Protein AF-A0A7C6MHA2-F1 (afdb_monomer)

pLDDT: mean 88.35, std 16.45, range [39.47, 97.62]

Secondary structure (DSSP, 8-state):
----------------PPPP-TTHHHHHHHHTSHHHHHHHHTBTBS-------GGGHHHHHHHHHTTS------SSHHHHHHHHHHHHHHHGGG----PPPSSPTT-SSPPPHHHHHHHHHHHTT-

Solvent-accessible surface area (backbone atoms only — not comparable to full-atom values): 8209 Å² total; per-residue (Å²): 140,84,85,78,82,82,79,80,80,80,78,74,80,76,71,80,82,78,54,71,36,87,38,29,69,59,47,56,58,56,39,68,36,68,70,50,46,52,56,55,70,53,70,82,56,95,74,84,89,86,87,80,63,77,85,48,50,56,58,50,51,53,48,42,48,76,78,40,92,75,88,87,84,62,96,46,72,66,56,42,52,54,47,45,53,56,38,22,30,37,58,14,75,82,59,82,74,75,71,77,73,89,48,62,91,89,49,99,56,83,57,58,68,68,57,54,50,46,40,51,54,48,66,71,71,106

Radius of gyration: 21.21 Å; Cα contacts (8 Å, |Δi|>4): 85; chains: 1; bounding box: 56×70×48 Å

Structure (mmCIF, N/CA/C/O backbone):
data_AF-A0A7C6MHA2-F1
#
_entry.id   AF-A0A7C6MHA2-F1
#
loop_
_atom_site.group_PDB
_atom_site.id
_atom_site.type_symbol
_atom_site.label_atom_id
_atom_site.label_alt_id
_atom_site.label_comp_id
_atom_site.label_asym_id
_atom_site.label_entity_id
_atom_site.label_seq_id
_atom_site.pdbx_PDB_ins_code
_atom_site.Cartn_x
_atom_site.Cartn_y
_atom_site.Cartn_z
_atom_site.occupancy
_atom_site.B_iso_or_equiv
_atom_site.auth_seq_id
_atom_site.auth_comp_id
_atom_site.auth_asym_id
_atom_site.auth_atom_id
_atom_site.pdbx_PDB_model_num
ATOM 1 N N . MET A 1 1 ? 37.814 -56.438 2.732 1.00 45.72 1 MET A N 1
ATOM 2 C CA . MET A 1 1 ? 37.369 -55.255 1.962 1.00 45.72 1 MET A CA 1
ATOM 3 C C . MET A 1 1 ? 35.897 -55.021 2.265 1.00 45.72 1 MET A C 1
ATOM 5 O O . MET A 1 1 ? 35.050 -55.628 1.631 1.00 45.72 1 MET A O 1
ATOM 9 N N . ALA A 1 2 ? 35.596 -54.234 3.300 1.00 41.94 2 ALA A N 1
ATOM 10 C CA . ALA A 1 2 ? 34.228 -53.900 3.691 1.00 41.94 2 ALA A CA 1
ATOM 11 C C . ALA A 1 2 ? 33.959 -52.443 3.294 1.00 41.94 2 ALA A C 1
ATOM 13 O O . ALA A 1 2 ? 34.654 -51.540 3.755 1.00 41.94 2 ALA A O 1
ATOM 14 N N . ALA A 1 3 ? 33.008 -52.232 2.385 1.00 46.81 3 ALA A N 1
ATOM 15 C CA . ALA A 1 3 ? 32.599 -50.910 1.933 1.00 46.81 3 ALA A CA 1
ATOM 16 C C . ALA A 1 3 ? 31.658 -50.280 2.972 1.00 46.81 3 ALA A C 1
ATOM 18 O O . ALA A 1 3 ? 30.551 -50.767 3.192 1.00 46.81 3 ALA A O 1
ATOM 19 N N . SER A 1 4 ? 32.110 -49.204 3.619 1.00 47.97 4 SER A N 1
ATOM 20 C CA . SER A 1 4 ? 31.296 -48.401 4.536 1.00 47.97 4 SER A CA 1
ATOM 21 C C . SER A 1 4 ? 30.134 -47.716 3.804 1.00 47.97 4 SER A C 1
ATOM 23 O O . SER A 1 4 ? 30.357 -47.100 2.757 1.00 47.97 4 SER A O 1
ATOM 25 N N . PRO A 1 5 ? 28.908 -47.730 4.353 1.00 47.44 5 PRO A N 1
ATOM 26 C CA . PRO A 1 5 ? 27.793 -46.999 3.774 1.00 47.44 5 PRO A CA 1
ATOM 27 C C . PRO A 1 5 ? 27.922 -45.500 4.086 1.00 47.44 5 PRO A C 1
ATOM 29 O O . PRO A 1 5 ? 27.887 -45.071 5.239 1.00 47.44 5 PRO A O 1
ATOM 32 N N . ARG A 1 6 ? 28.063 -44.686 3.032 1.00 45.78 6 ARG A N 1
ATOM 33 C CA . ARG A 1 6 ? 27.951 -43.220 3.085 1.00 45.78 6 ARG A CA 1
ATOM 34 C C . ARG A 1 6 ? 26.518 -42.858 3.486 1.00 45.78 6 ARG A C 1
ATOM 36 O O . ARG A 1 6 ? 25.591 -43.005 2.693 1.00 45.78 6 ARG A O 1
ATOM 43 N N . THR A 1 7 ? 26.331 -42.368 4.706 1.00 49.66 7 THR A N 1
ATOM 44 C CA . THR A 1 7 ? 25.064 -41.786 5.150 1.00 49.66 7 THR A CA 1
ATOM 45 C C . THR A 1 7 ? 24.829 -40.465 4.412 1.00 49.66 7 THR A C 1
ATOM 47 O O . THR A 1 7 ? 25.524 -39.469 4.608 1.00 49.66 7 THR A O 1
ATOM 50 N N . ALA A 1 8 ? 23.853 -40.461 3.504 1.00 51.66 8 ALA A N 1
ATOM 51 C CA . ALA A 1 8 ? 23.401 -39.260 2.815 1.00 51.66 8 ALA A CA 1
ATOM 52 C C . ALA A 1 8 ? 22.653 -38.354 3.807 1.00 51.66 8 ALA A C 1
ATOM 54 O O . ALA A 1 8 ? 21.498 -38.594 4.158 1.00 51.66 8 ALA A O 1
ATOM 55 N N . ASN A 1 9 ? 23.329 -37.308 4.279 1.00 46.50 9 ASN A N 1
ATOM 56 C CA . ASN A 1 9 ? 22.747 -36.293 5.145 1.00 46.50 9 ASN A CA 1
ATOM 57 C C . ASN A 1 9 ? 21.772 -35.415 4.335 1.00 46.50 9 ASN A C 1
ATOM 59 O O . ASN A 1 9 ? 22.185 -34.496 3.625 1.00 46.50 9 ASN A O 1
ATOM 63 N N . LYS A 1 10 ? 20.468 -35.704 4.421 1.00 50.12 10 LYS A N 1
ATOM 64 C CA . LYS A 1 10 ? 19.395 -34.840 3.900 1.00 50.12 10 LYS A CA 1
ATOM 65 C C . LYS A 1 10 ? 19.387 -33.525 4.691 1.00 50.12 10 LYS A C 1
ATOM 67 O O . LYS A 1 10 ? 18.734 -33.421 5.729 1.00 50.12 10 LYS A O 1
ATOM 72 N N . LYS A 1 11 ? 20.074 -32.493 4.188 1.00 46.47 11 LYS A N 1
ATOM 73 C CA . LYS A 1 11 ? 19.853 -31.108 4.629 1.00 46.47 11 LYS A CA 1
ATOM 74 C C . LYS A 1 11 ? 18.413 -30.724 4.282 1.00 46.47 11 LYS A C 1
ATOM 76 O O . LYS A 1 11 ? 18.092 -30.450 3.131 1.00 46.47 11 LYS A O 1
ATOM 81 N N . LYS A 1 12 ? 17.531 -30.731 5.285 1.00 45.44 12 LYS A N 1
ATOM 82 C CA . LYS A 1 12 ? 16.226 -30.070 5.205 1.00 45.44 12 LYS A CA 1
ATOM 83 C C . LYS A 1 12 ? 16.490 -28.575 5.000 1.00 45.44 12 LYS A C 1
ATOM 85 O O . LYS A 1 12 ? 16.951 -27.918 5.932 1.00 45.44 12 LYS A O 1
ATOM 90 N N . ASN A 1 13 ? 16.232 -28.053 3.800 1.00 39.47 13 ASN A N 1
ATOM 91 C CA . ASN A 1 13 ? 16.171 -26.611 3.567 1.00 39.47 13 ASN A CA 1
ATOM 92 C C . ASN A 1 13 ? 15.062 -26.052 4.462 1.00 39.47 13 ASN A C 1
ATOM 94 O O . ASN A 1 13 ? 13.879 -26.283 4.214 1.00 39.47 13 ASN A O 1
ATOM 98 N N . LYS A 1 14 ? 15.453 -25.394 5.557 1.00 46.34 14 LYS A N 1
ATOM 99 C CA . LYS A 1 14 ? 14.521 -24.693 6.434 1.00 46.34 14 LYS A CA 1
ATOM 100 C C . LYS A 1 14 ? 13.939 -23.517 5.648 1.00 46.34 14 LYS A C 1
ATOM 102 O O . LYS A 1 14 ? 14.680 -22.645 5.209 1.00 46.34 14 LYS A O 1
ATOM 107 N N . SER A 1 15 ? 12.627 -23.602 5.447 1.00 49.50 15 SER A N 1
ATOM 108 C CA . SER A 1 15 ? 11.648 -22.536 5.208 1.00 49.50 15 SER A CA 1
ATOM 109 C C . SER A 1 15 ? 12.169 -21.111 5.422 1.00 49.50 15 SER A C 1
ATOM 111 O O . SER A 1 15 ? 12.786 -20.844 6.454 1.00 49.50 15 SER A O 1
ATOM 113 N N . GLY A 1 16 ? 11.853 -20.220 4.472 1.00 52.91 16 GLY A N 1
ATOM 114 C CA . GLY A 1 16 ? 12.187 -18.794 4.495 1.00 52.91 16 GLY A CA 1
ATOM 115 C C . GLY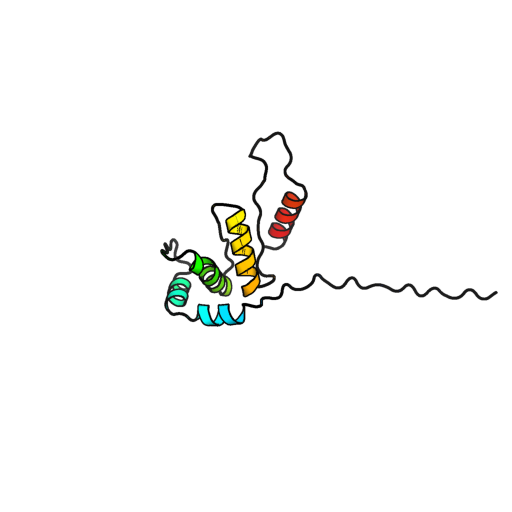 A 1 16 ? 12.012 -18.167 5.878 1.00 52.91 16 GLY A C 1
ATOM 116 O O . GLY A 1 16 ? 11.036 -18.438 6.578 1.00 52.91 16 GLY A O 1
ATOM 117 N N . ALA A 1 17 ? 13.011 -17.392 6.297 1.00 64.19 17 ALA A N 1
ATOM 118 C CA . ALA A 1 17 ? 13.002 -16.735 7.594 1.00 64.19 17 ALA A CA 1
ATOM 119 C C . ALA A 1 17 ? 11.793 -15.791 7.683 1.00 64.19 17 ALA A C 1
ATOM 121 O O . ALA A 1 17 ? 11.657 -14.890 6.862 1.00 64.19 17 ALA A O 1
ATOM 122 N N . LYS A 1 18 ? 10.927 -16.026 8.673 1.00 73.88 18 LYS A N 1
ATOM 123 C CA . LYS A 1 18 ? 9.757 -15.194 8.975 1.00 73.88 18 LYS A CA 1
ATOM 124 C C . LYS A 1 18 ? 10.200 -13.749 9.220 1.00 73.88 18 LYS A C 1
ATOM 126 O O . LYS A 1 18 ? 11.083 -13.538 10.059 1.00 73.88 18 LYS A O 1
ATOM 131 N N . VAL A 1 19 ? 9.600 -12.766 8.547 1.00 78.94 19 VAL A N 1
ATOM 132 C CA . VAL A 1 19 ? 9.909 -11.354 8.811 1.00 78.94 19 VAL A CA 1
ATOM 133 C C . VAL A 1 19 ? 9.400 -10.994 10.206 1.00 78.94 19 VAL A C 1
ATOM 135 O O . VAL A 1 19 ? 8.214 -11.114 10.523 1.00 78.94 19 VAL A O 1
ATOM 138 N N . VAL A 1 20 ? 10.325 -10.574 11.070 1.00 86.69 20 VAL A N 1
ATOM 139 C CA . VAL A 1 20 ? 10.013 -10.090 12.419 1.00 86.69 20 VAL A CA 1
ATOM 140 C C . VAL A 1 20 ? 9.345 -8.719 12.302 1.00 86.69 20 VAL A C 1
ATOM 142 O O . VAL A 1 20 ? 9.852 -7.851 11.598 1.00 86.69 20 VAL A O 1
ATOM 145 N N . ALA A 1 21 ? 8.232 -8.526 13.014 1.00 94.25 21 ALA A N 1
ATOM 146 C CA . ALA A 1 21 ? 7.489 -7.267 13.092 1.00 94.25 21 ALA A CA 1
ATOM 147 C C . ALA A 1 21 ? 7.776 -6.548 14.432 1.00 94.25 21 ALA A C 1
ATOM 149 O O . ALA A 1 21 ? 6.969 -6.649 15.366 1.00 94.25 21 ALA A O 1
ATOM 150 N N . PRO A 1 22 ? 8.933 -5.868 14.581 1.00 96.62 22 PRO A N 1
ATOM 151 C CA . PRO A 1 22 ? 9.365 -5.279 15.851 1.00 96.62 22 PRO A CA 1
ATOM 152 C C . PRO A 1 22 ? 8.427 -4.190 16.390 1.00 96.62 22 PRO A C 1
ATOM 154 O O . PRO A 1 22 ? 8.403 -3.955 17.593 1.00 96.62 22 PRO A O 1
ATOM 157 N N . LEU A 1 23 ? 7.646 -3.537 15.526 1.00 96.81 23 LEU A N 1
ATOM 158 C CA . LEU A 1 23 ? 6.722 -2.459 15.887 1.00 96.81 23 LEU A CA 1
ATOM 159 C C . LEU A 1 23 ? 5.265 -2.925 15.999 1.00 96.81 23 LEU A C 1
ATOM 161 O O . LEU A 1 23 ? 4.378 -2.098 16.188 1.00 96.81 23 LEU A O 1
ATOM 165 N N . SER A 1 24 ? 4.996 -4.230 15.910 1.00 96.00 24 SER A N 1
ATOM 166 C CA . SER A 1 24 ? 3.631 -4.778 15.975 1.00 96.00 24 SER A CA 1
ATOM 167 C C . SER A 1 24 ? 2.873 -4.378 17.247 1.00 96.00 24 SER A C 1
ATOM 169 O O . SER A 1 24 ? 1.712 -3.985 17.169 1.00 96.00 24 SER A O 1
ATOM 171 N N . GLY A 1 25 ? 3.531 -4.399 18.411 1.00 96.31 25 GLY A N 1
ATOM 172 C CA . GLY A 1 25 ? 2.922 -3.955 19.670 1.00 96.31 25 GLY A CA 1
ATOM 173 C C . GLY A 1 25 ? 2.573 -2.464 19.671 1.00 96.31 25 GLY A C 1
ATOM 174 O O . GLY A 1 25 ? 1.486 -2.084 20.097 1.00 96.31 25 GLY A O 1
ATOM 175 N N . LEU A 1 26 ? 3.452 -1.615 19.126 1.00 95.62 26 LEU A N 1
ATOM 176 C CA . LEU A 1 26 ? 3.167 -0.186 18.976 1.00 95.62 26 LEU A CA 1
ATOM 177 C C . LEU A 1 26 ? 2.000 0.044 18.007 1.00 95.62 26 LEU A C 1
ATOM 179 O O . LEU A 1 26 ? 1.122 0.851 18.293 1.00 95.62 26 LEU A O 1
ATOM 183 N N . ALA A 1 27 ? 1.958 -0.690 16.894 1.00 95.25 27 ALA A N 1
ATOM 184 C CA . ALA A 1 27 ? 0.872 -0.600 15.924 1.00 95.25 27 ALA A CA 1
ATOM 185 C C . ALA A 1 27 ? -0.490 -0.951 16.546 1.00 95.25 27 ALA A C 1
ATOM 187 O O . ALA A 1 27 ? -1.476 -0.280 16.258 1.00 95.25 27 ALA A O 1
ATOM 188 N N . GLN A 1 28 ? -0.537 -1.949 17.436 1.00 94.50 28 GLN A N 1
ATOM 189 C CA . GLN A 1 28 ? -1.751 -2.305 18.178 1.00 94.50 28 GLN A CA 1
ATOM 190 C C . GLN A 1 28 ? -2.216 -1.176 19.102 1.00 94.50 28 GLN A C 1
ATOM 192 O O . GLN A 1 28 ? -3.398 -0.856 19.109 1.00 94.50 28 GLN A O 1
ATOM 197 N N . VAL A 1 29 ? -1.298 -0.548 19.843 1.00 96.19 29 VAL A N 1
ATOM 198 C CA . VAL A 1 29 ? -1.636 0.578 20.731 1.00 96.19 29 VAL A CA 1
ATOM 199 C C . VAL A 1 29 ? -2.137 1.775 19.924 1.00 96.19 29 VAL A C 1
ATOM 201 O O . VAL A 1 29 ? -3.178 2.337 20.243 1.00 96.19 29 VAL A O 1
ATOM 204 N N . VAL A 1 30 ? -1.440 2.131 18.844 1.00 94.44 30 VAL A N 1
ATOM 205 C CA . VAL A 1 30 ? -1.824 3.258 17.983 1.00 94.44 30 VAL A CA 1
ATOM 206 C C . VAL A 1 30 ? -3.180 3.011 17.313 1.00 94.44 30 VAL A C 1
ATOM 208 O O . VAL A 1 30 ? -3.965 3.941 17.166 1.00 94.44 30 VAL A O 1
ATOM 211 N N . ALA A 1 31 ? -3.512 1.767 16.957 1.00 92.94 31 ALA A N 1
ATOM 212 C CA . ALA A 1 31 ? -4.810 1.433 16.368 1.00 92.94 31 ALA A CA 1
ATOM 213 C C . ALA A 1 31 ? -6.007 1.684 17.309 1.00 92.94 31 ALA A C 1
ATOM 215 O O . ALA A 1 31 ? -7.136 1.806 16.827 1.00 92.94 31 ALA A O 1
ATOM 216 N N . GLU A 1 32 ? -5.783 1.785 18.623 1.00 93.88 32 GLU A N 1
ATOM 217 C CA . GLU A 1 32 ? -6.831 2.110 19.596 1.00 93.88 32 GLU A CA 1
ATOM 218 C C . GLU A 1 32 ? -7.144 3.611 19.683 1.00 93.88 32 GLU A C 1
ATOM 220 O O . GLU A 1 32 ? -8.158 3.987 20.279 1.00 93.88 32 GLU A O 1
ATOM 225 N N . GLU A 1 33 ? -6.338 4.472 19.051 1.00 95.25 33 GLU A N 1
ATOM 226 C CA . GLU A 1 33 ? -6.573 5.915 19.053 1.00 95.25 33 GLU A CA 1
ATOM 227 C C . GLU A 1 33 ? -7.947 6.264 18.448 1.00 95.25 33 GLU A C 1
ATOM 229 O O . GLU A 1 33 ? -8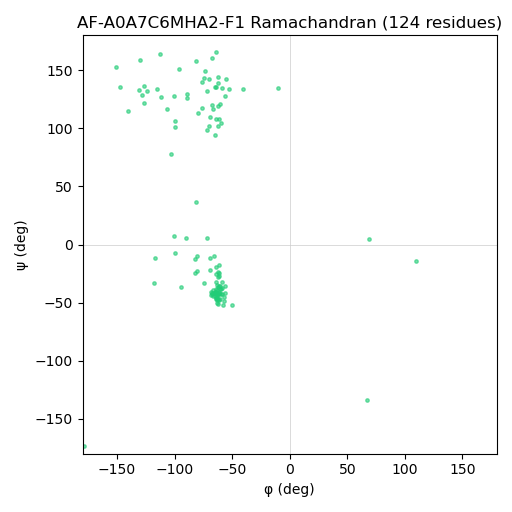.309 5.757 17.374 1.00 95.25 33 GLU A O 1
ATOM 234 N N . PRO A 1 34 ? -8.734 7.159 19.082 1.00 94.44 34 PRO A N 1
ATOM 235 C CA . PRO A 1 34 ? -10.102 7.451 18.658 1.00 94.44 34 PRO A CA 1
ATOM 236 C C . PRO A 1 34 ? -10.224 7.897 17.198 1.00 94.44 34 PRO A C 1
ATOM 238 O O . PRO A 1 34 ? -11.193 7.534 16.532 1.00 94.44 34 PRO A O 1
ATOM 241 N N . GLN A 1 35 ? -9.249 8.656 16.687 1.00 91.12 35 GLN A N 1
ATOM 242 C CA . GLN A 1 35 ? -9.252 9.137 15.303 1.00 91.12 35 GLN A CA 1
ATOM 243 C C . GLN A 1 35 ? -9.074 7.979 14.314 1.00 91.12 35 GLN A C 1
ATOM 245 O O . GLN A 1 35 ? -9.80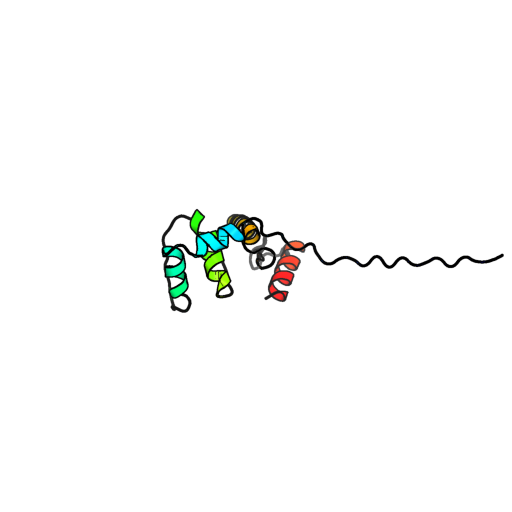5 7.899 13.328 1.00 91.12 35 GLN A O 1
ATOM 250 N N . LEU A 1 36 ? -8.170 7.039 14.604 1.00 92.25 36 LEU A N 1
ATOM 251 C CA . LEU A 1 36 ? -7.939 5.853 13.775 1.00 92.25 36 LEU A CA 1
ATOM 252 C C . LEU A 1 36 ? -9.134 4.898 13.824 1.00 92.25 36 LEU A C 1
ATOM 254 O O . LEU A 1 36 ? -9.614 4.449 12.783 1.00 92.25 36 LEU A O 1
ATOM 258 N N . ARG A 1 37 ? -9.695 4.666 15.016 1.00 93.69 37 ARG A N 1
ATOM 259 C CA . ARG A 1 37 ? -10.941 3.901 15.172 1.00 93.69 37 ARG A CA 1
ATOM 260 C C . ARG A 1 37 ? -12.111 4.548 14.439 1.00 93.69 37 ARG A C 1
ATOM 262 O O . ARG A 1 37 ? -12.966 3.832 13.929 1.00 93.69 37 ARG A O 1
ATOM 269 N N . GLY A 1 38 ? -12.160 5.879 14.402 1.00 93.06 38 GLY A N 1
ATOM 270 C CA . GLY A 1 38 ? -13.130 6.644 13.624 1.00 93.06 38 GLY A CA 1
ATOM 271 C C . GLY A 1 38 ? -13.044 6.298 12.143 1.00 93.06 38 GLY A C 1
ATOM 272 O O . GLY A 1 38 ? -14.039 5.872 11.569 1.00 93.06 38 GLY A O 1
ATOM 273 N N . VAL A 1 39 ? -11.845 6.369 11.561 1.00 92.25 39 VAL A N 1
ATOM 274 C CA . VAL A 1 39 ? -11.620 6.022 10.149 1.00 92.25 39 VAL A CA 1
ATOM 275 C C . VAL A 1 39 ? -11.999 4.569 9.846 1.00 92.25 39 VAL A C 1
ATOM 277 O O . VAL A 1 39 ? -12.675 4.305 8.858 1.00 92.25 39 VAL A O 1
ATOM 280 N N . VAL A 1 40 ? -11.643 3.623 10.721 1.00 92.50 40 VAL A N 1
ATOM 281 C CA . VAL A 1 40 ? -11.958 2.195 10.528 1.00 92.50 40 VAL A CA 1
ATOM 282 C C . VAL A 1 40 ? -13.471 1.918 10.473 1.00 92.50 40 VAL A C 1
ATOM 284 O O . VAL A 1 40 ? -13.888 0.963 9.821 1.00 92.50 40 VAL A O 1
ATOM 287 N N . LYS A 1 41 ? -14.316 2.743 11.106 1.00 93.44 41 LYS A N 1
ATOM 288 C CA . LYS A 1 41 ? -15.785 2.597 11.028 1.00 93.44 41 LYS A CA 1
ATOM 289 C C . LYS A 1 41 ? -16.360 2.934 9.652 1.00 93.44 41 LYS A C 1
ATOM 291 O O . LYS A 1 41 ? -17.453 2.474 9.352 1.00 93.44 41 LYS A O 1
ATOM 296 N N . HIS A 1 42 ? -15.633 3.709 8.854 1.00 94.75 42 HIS A N 1
ATOM 297 C CA . HIS A 1 42 ? -16.015 4.105 7.498 1.00 94.75 42 HIS A CA 1
ATOM 298 C C . HIS A 1 42 ? -15.505 3.124 6.430 1.00 94.75 42 HIS A C 1
ATOM 300 O O . HIS A 1 42 ? -15.650 3.363 5.233 1.00 94.75 42 HIS A O 1
ATOM 306 N N . LEU A 1 43 ? -14.899 1.997 6.832 1.00 92.94 43 LEU A N 1
ATOM 307 C CA . LEU A 1 43 ? -14.552 0.932 5.894 1.00 92.94 43 LEU A CA 1
ATOM 308 C C . LEU A 1 43 ? -15.824 0.359 5.257 1.00 92.94 43 LEU A C 1
ATOM 310 O O . LEU A 1 43 ? -16.671 -0.202 5.949 1.00 92.94 43 LEU A O 1
ATOM 314 N N . GLY A 1 44 ? -15.917 0.467 3.933 1.00 92.31 44 GLY A N 1
ATOM 315 C CA . GLY A 1 44 ? -17.081 0.049 3.148 1.00 92.31 44 GLY A CA 1
ATOM 316 C C . GLY A 1 44 ? -17.879 1.215 2.567 1.00 92.31 44 GLY A C 1
ATOM 317 O O . GLY A 1 44 ? -18.658 0.994 1.640 1.00 92.31 44 GLY A O 1
ATOM 318 N N . ASP A 1 45 ? -17.646 2.441 3.044 1.00 95.62 45 ASP A N 1
ATOM 319 C CA . ASP A 1 45 ? -18.151 3.640 2.379 1.00 95.62 45 ASP A CA 1
ATOM 320 C C . ASP A 1 45 ? -17.539 3.738 0.971 1.00 95.62 45 ASP A C 1
ATOM 322 O O . ASP A 1 45 ? -16.382 3.372 0.748 1.00 95.62 45 ASP A O 1
ATOM 326 N N . ALA A 1 46 ? -18.324 4.223 0.005 1.00 95.69 46 ALA A N 1
ATOM 327 C CA . ALA A 1 46 ? -17.892 4.299 -1.393 1.00 95.69 46 ALA A CA 1
ATOM 328 C C . ALA A 1 46 ? -16.698 5.246 -1.590 1.00 95.69 46 ALA A C 1
ATOM 330 O O . ALA A 1 46 ? -15.862 5.022 -2.464 1.00 95.69 46 ALA A O 1
ATOM 331 N N . GLU A 1 47 ? -16.626 6.298 -0.776 1.00 94.75 47 GLU A N 1
ATOM 332 C CA . GLU A 1 47 ? -15.562 7.286 -0.814 1.00 94.75 47 GLU A CA 1
ATOM 333 C C . GLU A 1 47 ? -15.289 7.810 0.595 1.00 94.75 47 GLU A C 1
ATOM 335 O O . GLU A 1 47 ? -16.208 8.136 1.347 1.00 94.75 47 GLU A O 1
ATOM 340 N N . LEU A 1 48 ? -14.006 7.916 0.935 1.00 93.56 48 LEU A N 1
ATOM 341 C CA . LEU A 1 48 ? -13.543 8.510 2.178 1.00 93.56 48 LEU A CA 1
ATOM 342 C C . LEU A 1 48 ? -12.286 9.334 1.901 1.00 93.56 48 LEU A C 1
ATOM 344 O O . LEU A 1 48 ? -11.243 8.788 1.544 1.00 93.56 48 LEU A O 1
ATOM 348 N N . HIS A 1 49 ? -12.378 10.649 2.092 1.00 94.00 49 HIS A N 1
ATOM 349 C CA . HIS A 1 49 ? -11.248 11.561 1.937 1.00 94.00 49 HIS A CA 1
ATOM 350 C C . HIS A 1 49 ? -10.664 11.930 3.303 1.00 94.00 49 HIS A C 1
ATOM 352 O O . HIS A 1 49 ? -11.384 12.359 4.205 1.00 94.00 49 HIS A O 1
ATOM 358 N N . LEU A 1 50 ? -9.351 11.756 3.455 1.00 92.94 50 LEU A N 1
ATOM 359 C CA . LEU A 1 50 ? -8.633 11.955 4.710 1.00 92.94 50 LEU A CA 1
ATOM 360 C C . LEU A 1 50 ? -7.501 12.963 4.512 1.00 92.94 50 LEU A C 1
ATOM 362 O O . LEU A 1 50 ? -6.685 12.812 3.606 1.00 92.94 50 LEU A O 1
ATOM 366 N N . THR A 1 51 ? -7.413 13.940 5.413 1.00 94.12 51 THR A N 1
ATOM 367 C CA . THR A 1 51 ? -6.335 14.936 5.441 1.00 94.12 51 THR A CA 1
ATOM 368 C C . THR A 1 51 ? -5.527 14.770 6.718 1.00 94.12 51 THR A C 1
ATOM 370 O O . THR A 1 51 ? -6.090 14.669 7.808 1.00 94.12 51 THR A O 1
ATOM 373 N N . GLY A 1 52 ? -4.201 14.770 6.608 1.00 90.94 52 GLY A N 1
ATOM 374 C CA . GLY A 1 52 ? -3.323 14.635 7.762 1.00 90.94 52 GLY A CA 1
ATOM 375 C C . GLY A 1 52 ? -1.849 14.693 7.390 1.00 90.94 52 GLY A C 1
ATOM 376 O O . GLY A 1 52 ? -1.489 14.969 6.249 1.00 90.94 52 GLY A O 1
ATOM 377 N N . LEU A 1 53 ? -0.996 14.430 8.378 1.00 93.81 53 LEU A N 1
ATOM 378 C CA . LEU A 1 53 ? 0.445 14.321 8.170 1.00 93.81 53 LEU A CA 1
ATOM 379 C C . LEU A 1 53 ? 0.790 12.999 7.484 1.00 93.81 53 LEU A C 1
ATOM 381 O O . LEU A 1 53 ? 0.261 11.947 7.844 1.00 93.81 53 LEU A O 1
ATOM 385 N N . ASP A 1 54 ? 1.779 13.027 6.595 1.00 90.31 54 ASP A N 1
ATOM 386 C CA . ASP A 1 54 ? 2.230 11.833 5.870 1.00 90.31 54 ASP A CA 1
ATOM 387 C C . ASP A 1 54 ? 2.707 10.712 6.796 1.00 90.31 54 ASP A C 1
ATOM 389 O O . ASP A 1 54 ? 2.468 9.536 6.533 1.00 90.31 54 ASP A O 1
ATOM 393 N N . ARG A 1 55 ? 3.292 11.079 7.943 1.00 92.31 55 ARG A N 1
ATOM 394 C CA . ARG A 1 55 ? 3.749 10.151 8.990 1.00 92.31 55 ARG A CA 1
ATOM 395 C C . ARG A 1 55 ? 2.619 9.310 9.602 1.00 92.31 55 ARG A C 1
ATOM 397 O O . ARG A 1 55 ? 2.901 8.302 10.236 1.00 92.31 55 ARG A O 1
ATOM 404 N N . VAL A 1 56 ? 1.352 9.697 9.429 1.00 93.94 56 VAL A N 1
ATOM 405 C CA . VAL A 1 56 ? 0.194 8.937 9.937 1.00 93.94 56 VAL A CA 1
ATOM 406 C C . VAL A 1 56 ? -0.196 7.796 8.990 1.00 93.94 56 VAL A C 1
ATOM 408 O O . VAL A 1 56 ? -0.758 6.799 9.443 1.00 93.94 56 VAL A O 1
ATOM 411 N N . ARG A 1 57 ? 0.137 7.893 7.693 1.00 94.88 57 ARG A N 1
ATOM 412 C CA . ARG A 1 57 ? -0.223 6.897 6.667 1.00 94.88 57 ARG A CA 1
ATOM 413 C C . ARG A 1 57 ? 0.117 5.447 7.049 1.00 94.88 57 ARG A C 1
ATOM 415 O O . ARG A 1 57 ? -0.800 4.630 6.983 1.00 94.88 57 ARG A O 1
ATOM 422 N N . PRO A 1 58 ? 1.349 5.088 7.471 1.00 96.44 58 PRO A N 1
ATOM 423 C CA . PRO A 1 58 ? 1.675 3.701 7.820 1.00 96.44 58 PRO A CA 1
ATOM 424 C C . PRO A 1 58 ? 0.787 3.166 8.952 1.00 96.44 58 PRO A C 1
ATOM 426 O O . PRO A 1 58 ? 0.285 2.046 8.867 1.00 96.44 58 PRO A O 1
ATOM 429 N N . HIS A 1 59 ? 0.532 3.970 9.986 1.00 95.94 59 HIS A N 1
ATOM 430 C CA . HIS A 1 59 ? -0.304 3.579 11.122 1.00 95.94 59 HIS A CA 1
ATOM 431 C C . HIS A 1 59 ? -1.773 3.411 10.731 1.00 95.94 59 HIS A C 1
ATOM 433 O O . HIS A 1 59 ? -2.420 2.450 11.144 1.00 95.94 59 HIS A O 1
ATOM 439 N N . LEU A 1 60 ? -2.284 4.313 9.891 1.00 95.62 60 LEU A N 1
ATOM 440 C CA . LEU A 1 60 ? -3.636 4.219 9.359 1.00 95.62 60 LEU A CA 1
ATOM 441 C C . LEU A 1 60 ? -3.819 2.968 8.497 1.00 95.62 60 LEU A C 1
ATOM 443 O O . LEU A 1 60 ? -4.768 2.212 8.701 1.00 95.62 60 LEU A O 1
ATOM 447 N N . ILE A 1 61 ? -2.888 2.720 7.577 1.00 96.88 61 ILE A N 1
ATOM 448 C CA . ILE A 1 61 ? -2.916 1.538 6.713 1.00 96.88 61 ILE A CA 1
ATOM 449 C C . ILE A 1 61 ? -2.829 0.265 7.557 1.00 96.88 61 ILE A C 1
ATOM 451 O O . ILE A 1 61 ? -3.592 -0.665 7.315 1.00 96.88 61 ILE A O 1
ATOM 455 N N . ALA A 1 62 ? -1.971 0.224 8.582 1.00 96.88 62 ALA A N 1
ATOM 456 C CA . ALA A 1 62 ? -1.885 -0.918 9.491 1.00 96.88 62 ALA A CA 1
ATOM 457 C C . ALA A 1 62 ? -3.199 -1.166 10.254 1.00 96.88 62 ALA A C 1
ATOM 459 O O . ALA A 1 62 ? -3.629 -2.315 10.375 1.00 96.88 62 ALA A O 1
ATOM 460 N N . ALA A 1 63 ? -3.874 -0.108 10.715 1.00 95.94 63 ALA A N 1
ATOM 461 C CA . ALA A 1 63 ? -5.172 -0.220 11.380 1.00 95.94 63 ALA A CA 1
A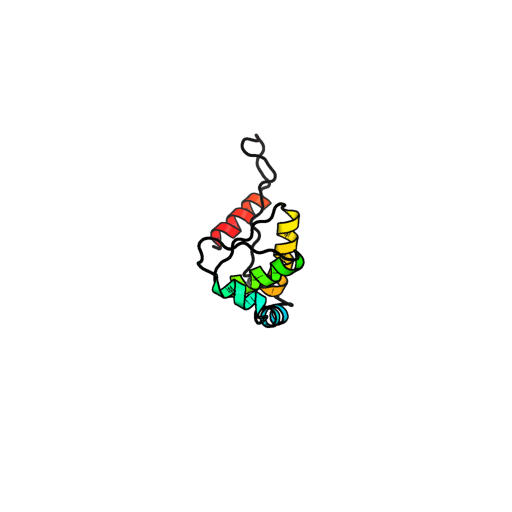TOM 462 C C . ALA A 1 63 ? -6.273 -0.740 10.433 1.00 95.94 63 ALA A C 1
ATOM 464 O O . ALA A 1 63 ? -7.071 -1.593 10.826 1.00 95.94 63 ALA A O 1
ATOM 465 N N . MET A 1 64 ? -6.295 -0.282 9.176 1.00 95.31 64 MET A N 1
ATOM 466 C CA . MET A 1 64 ? -7.217 -0.783 8.147 1.00 95.31 64 MET A CA 1
ATOM 467 C C . MET A 1 64 ? -6.913 -2.241 7.766 1.00 95.31 64 MET A C 1
ATOM 469 O O . MET A 1 64 ? -7.830 -3.059 7.670 1.00 95.31 64 MET A O 1
ATOM 473 N N . ALA A 1 65 ? -5.629 -2.587 7.625 1.00 95.56 65 ALA A N 1
ATOM 474 C CA . ALA A 1 65 ? -5.155 -3.926 7.276 1.00 95.56 65 ALA A CA 1
ATOM 475 C C . ALA A 1 65 ? -5.539 -4.994 8.315 1.00 95.56 65 ALA A C 1
ATOM 477 O O . ALA A 1 65 ? -5.683 -6.167 7.980 1.00 95.56 65 ALA A O 1
ATOM 478 N N . ALA A 1 66 ? -5.775 -4.596 9.570 1.00 92.88 66 ALA A N 1
ATOM 479 C CA . ALA A 1 66 ? -6.298 -5.486 10.605 1.00 92.88 66 ALA A CA 1
ATOM 480 C C . ALA A 1 66 ? -7.765 -5.910 10.377 1.00 92.88 66 ALA A C 1
ATOM 482 O O . ALA A 1 66 ? -8.260 -6.789 11.086 1.00 92.88 66 ALA A O 1
ATOM 483 N N . LYS A 1 67 ? -8.484 -5.270 9.443 1.00 93.69 67 LYS A N 1
ATOM 484 C CA . LYS A 1 67 ? -9.907 -5.522 9.151 1.00 93.69 67 LYS A CA 1
ATOM 485 C C . LYS A 1 67 ? -10.155 -6.015 7.730 1.00 93.69 67 LYS A C 1
ATOM 487 O O . LYS A 1 67 ? -11.079 -6.794 7.526 1.00 93.69 67 LYS A O 1
ATOM 492 N N . THR A 1 68 ? -9.358 -5.566 6.765 1.00 93.94 68 THR A N 1
ATOM 493 C CA . THR A 1 68 ? -9.526 -5.881 5.341 1.00 93.94 68 THR A CA 1
ATOM 494 C C . THR A 1 68 ? -8.176 -5.856 4.624 1.00 93.94 68 THR A C 1
ATOM 496 O O . THR A 1 68 ? -7.300 -5.104 5.044 1.00 93.94 68 THR A O 1
ATOM 499 N N . PRO A 1 69 ? -7.979 -6.607 3.525 1.00 94.81 69 PRO A N 1
ATOM 500 C CA . PRO A 1 69 ? -6.848 -6.380 2.630 1.00 94.81 69 PRO A CA 1
ATOM 501 C C . PRO A 1 69 ? -6.809 -4.926 2.136 1.00 94.81 69 PRO A C 1
ATOM 503 O O . PRO A 1 69 ? -7.856 -4.333 1.862 1.00 94.81 69 PRO A O 1
ATOM 506 N N . VAL A 1 70 ? -5.604 -4.359 2.015 1.00 96.38 70 VAL A N 1
ATOM 507 C CA . VAL A 1 70 ? -5.382 -2.967 1.593 1.00 96.38 70 VAL A CA 1
ATOM 508 C C . VAL A 1 70 ? -4.384 -2.923 0.440 1.00 96.38 70 VAL A C 1
ATOM 510 O O . VAL A 1 70 ? -3.282 -3.457 0.548 1.00 96.38 70 VAL A O 1
ATOM 513 N N . LEU A 1 71 ? -4.750 -2.229 -0.640 1.00 97.06 71 LEU A N 1
ATOM 514 C CA . LEU A 1 71 ? -3.826 -1.805 -1.689 1.00 97.06 71 LEU A CA 1
ATOM 515 C C . LEU A 1 71 ? -3.461 -0.336 -1.451 1.00 97.06 71 LEU A C 1
ATOM 517 O O . LEU A 1 71 ? -4.273 0.555 -1.692 1.00 97.06 71 LEU A O 1
ATOM 521 N N . ALA A 1 72 ? -2.243 -0.086 -0.975 1.00 97.19 72 ALA A N 1
ATOM 522 C CA . ALA A 1 72 ? -1.714 1.266 -0.836 1.00 97.19 72 ALA A CA 1
ATOM 523 C C . ALA A 1 72 ? -0.997 1.683 -2.128 1.00 97.19 72 ALA A C 1
ATOM 525 O O . ALA A 1 72 ? -0.100 0.982 -2.595 1.00 97.19 72 ALA A O 1
ATOM 526 N N . VAL A 1 73 ? -1.382 2.829 -2.692 1.00 97.25 73 VAL A N 1
ATOM 527 C CA . VAL A 1 73 ? -0.780 3.392 -3.909 1.00 97.25 73 VAL A CA 1
ATOM 528 C C . VAL A 1 73 ? -0.024 4.665 -3.541 1.00 97.25 73 VAL A C 1
ATOM 530 O O . VAL A 1 73 ? -0.580 5.558 -2.905 1.00 97.25 73 VAL A O 1
ATOM 533 N N . THR A 1 74 ? 1.244 4.743 -3.933 1.00 96.94 74 THR A N 1
ATOM 534 C CA . THR A 1 74 ? 2.108 5.917 -3.744 1.00 96.94 74 THR A CA 1
ATOM 535 C C . THR A 1 74 ? 2.444 6.554 -5.087 1.00 96.94 74 THR A C 1
ATOM 537 O O . THR A 1 74 ? 2.261 5.938 -6.139 1.00 96.94 74 THR A O 1
ATOM 540 N N . ALA A 1 75 ? 2.938 7.794 -5.066 1.00 96.25 75 ALA A N 1
ATOM 541 C CA . ALA A 1 75 ? 3.272 8.503 -6.298 1.00 96.25 75 ALA A CA 1
ATOM 542 C C . ALA A 1 75 ? 4.562 7.964 -6.934 1.00 96.25 75 ALA A C 1
ATOM 544 O O . ALA A 1 75 ? 4.699 7.955 -8.156 1.00 96.25 75 ALA A O 1
ATOM 545 N N . THR A 1 76 ? 5.512 7.514 -6.108 1.00 96.81 76 THR A N 1
ATOM 546 C CA . THR A 1 76 ? 6.826 7.049 -6.566 1.00 96.81 76 THR A CA 1
ATOM 547 C C . THR A 1 76 ? 7.190 5.682 -5.995 1.00 96.81 76 THR A C 1
ATOM 549 O O . THR A 1 76 ? 6.683 5.265 -4.948 1.00 96.81 76 THR A O 1
ATOM 552 N N . GLY A 1 77 ? 8.120 4.996 -6.671 1.00 95.88 77 GLY A N 1
ATOM 553 C CA . GLY A 1 77 ? 8.691 3.737 -6.188 1.00 95.88 77 GLY A CA 1
ATOM 554 C C . GLY A 1 77 ? 9.421 3.901 -4.854 1.00 95.88 77 GLY A C 1
ATOM 555 O O . GLY A 1 77 ? 9.291 3.048 -3.984 1.00 95.88 77 GLY A O 1
ATOM 556 N N . ARG A 1 78 ? 10.095 5.039 -4.640 1.00 96.31 78 ARG A N 1
ATOM 557 C CA . ARG A 1 78 ? 10.793 5.303 -3.380 1.00 96.31 78 ARG A CA 1
ATOM 558 C C . ARG A 1 78 ? 9.835 5.412 -2.195 1.00 96.31 78 ARG A C 1
ATOM 560 O O . ARG A 1 78 ? 10.073 4.807 -1.157 1.00 96.31 78 ARG A O 1
ATOM 567 N N . GLU A 1 79 ? 8.729 6.131 -2.366 1.00 96.81 79 GLU A N 1
ATOM 568 C CA . GLU A 1 79 ? 7.679 6.192 -1.343 1.00 96.81 79 GLU A CA 1
ATOM 569 C C . GLU A 1 79 ? 7.087 4.806 -1.057 1.00 96.81 79 GLU A C 1
ATOM 571 O O . GLU A 1 79 ? 6.819 4.485 0.099 1.00 96.81 79 GLU A O 1
ATOM 576 N N . ALA A 1 80 ? 6.907 3.970 -2.088 1.00 97.38 80 ALA A N 1
ATOM 577 C CA . ALA A 1 80 ? 6.425 2.601 -1.912 1.00 97.38 80 ALA A CA 1
ATOM 578 C C . ALA A 1 80 ? 7.419 1.743 -1.118 1.00 97.38 80 ALA A C 1
ATOM 580 O O . ALA A 1 80 ? 6.999 0.959 -0.268 1.00 97.38 80 ALA A O 1
ATOM 581 N N . GLU A 1 81 ? 8.721 1.874 -1.382 1.00 97.19 81 GLU A N 1
ATOM 582 C CA . GLU A 1 81 ? 9.783 1.174 -0.651 1.00 97.19 81 GLU A CA 1
ATOM 583 C C . GLU A 1 81 ? 9.798 1.565 0.829 1.00 97.19 81 GLU A C 1
ATOM 585 O O . GLU A 1 81 ? 9.746 0.685 1.693 1.00 97.19 81 GLU A O 1
ATOM 590 N N . ASP A 1 82 ? 9.807 2.871 1.117 1.00 97.19 82 ASP A N 1
ATOM 591 C CA . ASP A 1 82 ? 9.834 3.395 2.484 1.00 97.19 82 ASP A CA 1
ATOM 592 C C . ASP A 1 82 ? 8.564 2.961 3.251 1.00 97.19 82 ASP A C 1
ATOM 594 O O . ASP A 1 82 ? 8.656 2.387 4.340 1.00 97.19 82 ASP A O 1
ATOM 598 N N . LEU A 1 83 ? 7.379 3.102 2.641 1.00 97.62 83 LEU A N 1
ATOM 599 C CA . LEU A 1 83 ? 6.110 2.665 3.235 1.00 97.62 83 LEU A CA 1
ATOM 600 C C . LEU A 1 83 ? 6.058 1.143 3.451 1.00 97.62 83 LEU A C 1
ATOM 602 O O . LEU A 1 83 ? 5.567 0.675 4.478 1.00 97.62 83 LEU A O 1
ATOM 606 N N . THR A 1 84 ? 6.585 0.352 2.514 1.00 97.56 84 THR A N 1
ATOM 607 C CA . THR A 1 84 ? 6.668 -1.110 2.659 1.00 97.56 84 THR A CA 1
ATOM 608 C C . THR A 1 84 ? 7.548 -1.486 3.848 1.00 97.56 84 THR A C 1
ATOM 610 O O . THR A 1 84 ? 7.197 -2.396 4.600 1.00 97.56 84 THR A O 1
ATOM 613 N N . ALA A 1 85 ? 8.684 -0.810 4.038 1.00 97.00 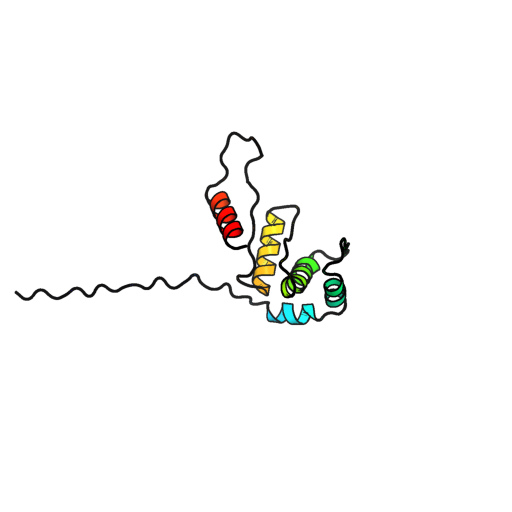85 ALA A N 1
ATOM 614 C CA . ALA A 1 85 ? 9.582 -1.066 5.160 1.00 97.00 85 ALA A CA 1
ATOM 615 C C . ALA A 1 85 ? 8.910 -0.751 6.508 1.00 97.00 85 ALA A C 1
ATOM 617 O O . ALA A 1 85 ? 8.950 -1.580 7.421 1.00 97.00 85 ALA A O 1
ATOM 618 N N . GLU A 1 86 ? 8.232 0.396 6.609 1.00 97.19 86 GLU A N 1
ATOM 619 C CA . GLU A 1 86 ? 7.466 0.792 7.798 1.00 97.19 86 GLU A CA 1
ATOM 620 C C . GLU A 1 86 ? 6.340 -0.209 8.108 1.00 97.19 86 GLU A C 1
ATOM 622 O O . GLU A 1 86 ? 6.205 -0.682 9.240 1.00 97.19 86 GLU A O 1
ATOM 627 N N . LEU A 1 87 ? 5.563 -0.603 7.095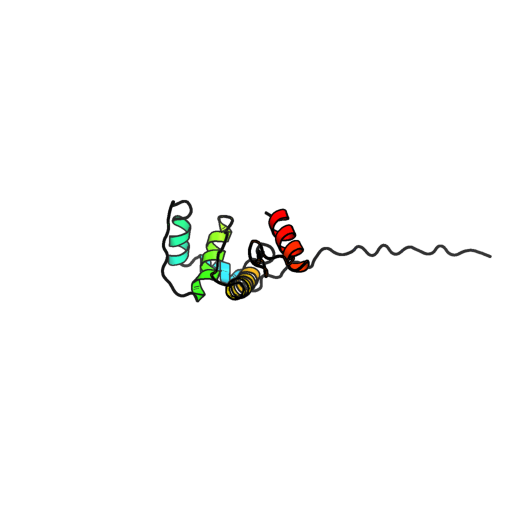 1.00 97.44 87 LEU A N 1
ATOM 628 C CA . LEU A 1 87 ? 4.472 -1.565 7.251 1.00 97.44 87 LEU A CA 1
ATOM 629 C C . LEU A 1 87 ? 4.979 -2.963 7.613 1.00 97.44 87 LEU A C 1
ATOM 631 O O . LEU A 1 87 ? 4.393 -3.605 8.480 1.00 97.44 87 LEU A O 1
ATOM 635 N N . ARG A 1 88 ? 6.090 -3.435 7.033 1.00 97.19 88 ARG A N 1
ATOM 636 C CA . ARG A 1 88 ? 6.715 -4.714 7.421 1.00 97.19 88 ARG A CA 1
ATOM 637 C C . ARG A 1 88 ? 7.178 -4.708 8.870 1.00 97.19 88 ARG A C 1
ATOM 639 O O . ARG A 1 88 ? 7.029 -5.718 9.554 1.00 97.19 88 ARG A O 1
ATOM 646 N N . ALA A 1 89 ? 7.680 -3.578 9.366 1.00 97.06 89 ALA A N 1
ATOM 647 C CA . ALA A 1 89 ? 8.051 -3.463 10.769 1.00 97.06 89 ALA A CA 1
ATOM 648 C C . ALA A 1 89 ? 6.844 -3.639 11.711 1.00 97.06 89 ALA A C 1
ATOM 650 O O . ALA A 1 89 ? 7.018 -4.106 12.836 1.00 97.06 89 ALA A O 1
ATOM 651 N N . MET A 1 90 ? 5.627 -3.315 11.262 1.00 97.31 90 MET A N 1
ATOM 652 C CA . MET A 1 90 ? 4.391 -3.450 12.044 1.00 97.31 90 MET A CA 1
ATOM 653 C C . MET A 1 90 ? 3.637 -4.768 11.801 1.00 97.31 90 MET A C 1
ATOM 655 O O . MET A 1 90 ? 3.073 -5.324 12.740 1.00 97.31 90 MET A O 1
ATOM 659 N N . LEU A 1 91 ? 3.628 -5.275 10.565 1.00 96.12 91 LEU A N 1
ATOM 660 C CA . LEU A 1 91 ? 2.752 -6.363 10.104 1.00 96.12 91 LEU A CA 1
ATOM 661 C C . LEU A 1 91 ? 3.511 -7.627 9.655 1.00 96.12 91 LEU A C 1
ATOM 663 O O . LEU A 1 91 ? 2.903 -8.679 9.462 1.00 96.12 91 LEU A O 1
ATOM 667 N N . GLY A 1 92 ? 4.835 -7.555 9.501 1.00 95.50 92 GLY A N 1
ATOM 668 C CA . GLY A 1 92 ? 5.678 -8.683 9.104 1.00 95.50 92 GLY A CA 1
ATOM 669 C C . GLY A 1 92 ? 5.413 -9.156 7.673 1.00 95.50 92 GLY A C 1
ATOM 670 O O . GLY A 1 92 ? 5.321 -8.349 6.748 1.00 95.50 92 GLY A O 1
ATOM 671 N N . ASP A 1 93 ? 5.289 -10.474 7.497 1.00 92.94 93 ASP A N 1
ATOM 672 C CA . ASP A 1 93 ? 5.132 -11.134 6.189 1.00 92.94 93 ASP A CA 1
ATOM 673 C C . ASP A 1 93 ? 3.811 -10.808 5.468 1.00 92.94 93 ASP A C 1
ATOM 675 O O . ASP A 1 93 ? 3.663 -11.121 4.290 1.00 92.94 93 ASP A O 1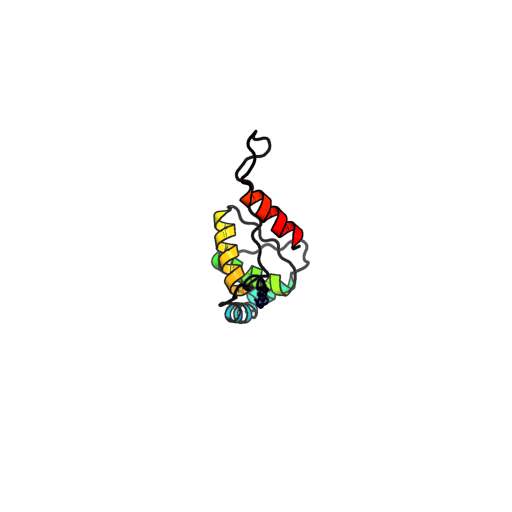
ATOM 679 N N . GLY A 1 94 ? 2.856 -10.153 6.138 1.00 93.00 94 GLY A N 1
ATOM 680 C CA . GLY A 1 94 ? 1.586 -9.728 5.538 1.00 93.00 94 GLY A CA 1
ATOM 681 C C . GLY A 1 94 ? 1.699 -8.557 4.553 1.00 93.00 94 GLY A C 1
ATOM 682 O O . GLY A 1 94 ? 0.677 -8.043 4.112 1.00 93.00 94 GLY A O 1
ATOM 683 N N . VAL A 1 95 ? 2.916 -8.098 4.238 1.00 96.31 95 VAL A N 1
ATOM 684 C CA . VAL A 1 95 ? 3.165 -6.902 3.423 1.00 96.31 95 VAL A CA 1
ATOM 685 C C . VAL A 1 95 ? 4.096 -7.220 2.259 1.00 96.31 95 VAL A C 1
ATOM 687 O O . VAL A 1 95 ? 5.262 -7.603 2.433 1.00 96.31 95 VAL A O 1
ATOM 690 N N . ALA A 1 96 ? 3.601 -6.960 1.052 1.00 96.12 96 ALA A 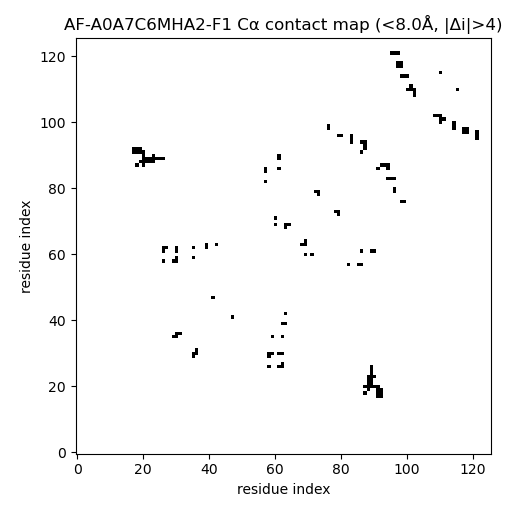N 1
ATOM 691 C CA . ALA A 1 96 ? 4.340 -7.132 -0.186 1.00 96.12 96 ALA A CA 1
ATOM 692 C C . ALA A 1 96 ? 4.321 -5.846 -1.024 1.00 96.12 96 ALA A C 1
ATOM 694 O O . ALA A 1 96 ? 3.284 -5.205 -1.170 1.00 96.12 96 ALA A O 1
ATOM 695 N N . MET A 1 97 ? 5.477 -5.485 -1.588 1.00 96.56 97 MET A N 1
ATOM 696 C CA . MET A 1 97 ? 5.599 -4.387 -2.548 1.00 96.56 97 MET A CA 1
ATOM 697 C C . MET A 1 97 ? 5.377 -4.931 -3.956 1.00 96.56 97 MET A C 1
ATOM 699 O O . MET A 1 97 ? 6.041 -5.888 -4.353 1.00 96.56 97 MET A O 1
ATOM 703 N N . PHE A 1 98 ? 4.493 -4.295 -4.722 1.00 97.50 98 PHE A N 1
ATOM 704 C CA . PHE A 1 98 ? 4.325 -4.560 -6.147 1.00 97.50 98 PHE A CA 1
ATOM 705 C C . PHE A 1 98 ? 5.073 -3.494 -6.963 1.00 97.50 98 PHE A C 1
ATOM 707 O O . PHE A 1 98 ? 4.573 -2.374 -7.080 1.00 97.50 98 PHE A O 1
ATOM 714 N N . PRO A 1 99 ? 6.272 -3.788 -7.500 1.00 96.81 99 PRO A N 1
ATOM 715 C CA . PRO A 1 99 ? 7.100 -2.760 -8.120 1.00 96.81 99 PRO A CA 1
ATOM 716 C C . PRO A 1 99 ? 6.548 -2.332 -9.483 1.00 96.81 99 PRO A C 1
ATOM 718 O O . PRO A 1 99 ? 5.944 -3.132 -10.211 1.00 96.81 99 PRO A O 1
ATOM 721 N N . SER A 1 100 ? 6.776 -1.067 -9.839 1.00 96.06 100 SER A N 1
ATOM 722 C CA . SER A 1 100 ? 6.540 -0.549 -11.188 1.00 96.06 100 SER A CA 1
ATOM 723 C C . SER A 1 100 ? 7.508 -1.172 -12.192 1.00 96.06 100 SER A C 1
ATOM 725 O O . SER A 1 100 ? 8.562 -1.680 -11.820 1.00 96.06 100 SER A O 1
ATOM 727 N N . TRP A 1 101 ? 7.162 -1.104 -13.475 1.00 96.50 101 TRP A N 1
ATOM 728 C CA . TRP A 1 101 ? 8.132 -1.373 -14.532 1.00 96.50 101 TRP A CA 1
ATOM 729 C C . TRP A 1 101 ? 9.160 -0.243 -14.608 1.00 96.50 101 TRP A C 1
ATOM 731 O O . TRP A 1 101 ? 8.808 0.923 -14.434 1.00 96.50 101 TRP A O 1
ATOM 741 N N . GLU A 1 102 ? 10.414 -0.589 -14.880 1.00 95.12 102 GLU A N 1
ATOM 742 C CA . GLU A 1 102 ? 11.477 0.381 -15.167 1.00 95.12 102 GLU A CA 1
ATOM 743 C C . GLU A 1 102 ? 11.422 0.872 -16.616 1.00 95.12 102 GLU A C 1
ATOM 745 O O . GLU A 1 102 ? 11.915 1.955 -16.919 1.00 95.12 102 GLU A O 1
ATOM 750 N N . THR A 1 103 ? 10.812 0.076 -17.499 1.00 96.25 103 THR A N 1
ATOM 751 C CA . THR A 1 103 ? 10.556 0.424 -18.896 1.00 96.25 103 THR A 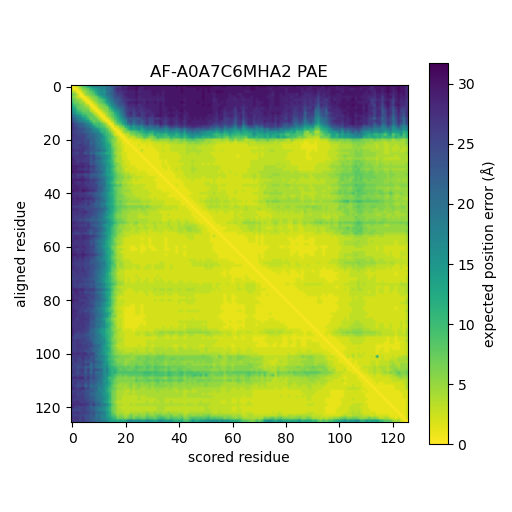CA 1
ATOM 752 C C . THR A 1 103 ? 9.145 0.968 -19.079 1.00 96.25 103 THR A C 1
ATOM 754 O O . THR A 1 103 ? 8.208 0.616 -18.352 1.00 96.25 103 THR A O 1
ATOM 757 N N . LEU A 1 104 ? 8.977 1.834 -20.074 1.00 95.88 104 LEU A N 1
ATOM 758 C CA . LEU A 1 104 ? 7.675 2.403 -20.402 1.00 95.88 104 LEU A CA 1
ATOM 759 C C . LEU A 1 104 ? 6.839 1.449 -21.269 1.00 95.88 104 LEU A C 1
ATOM 761 O O . LEU A 1 104 ? 7.376 0.595 -21.983 1.00 95.88 104 LEU A O 1
ATOM 765 N N . PRO A 1 105 ? 5.503 1.613 -21.277 1.00 93.88 105 PRO A N 1
ATOM 766 C CA . PRO A 1 105 ? 4.659 0.929 -22.246 1.00 93.88 105 PRO A CA 1
ATOM 767 C C . PRO A 1 105 ? 5.148 1.167 -23.684 1.00 93.88 105 PRO A C 1
ATOM 769 O O . PRO A 1 105 ? 5.432 2.298 -24.072 1.00 93.88 105 PRO A O 1
ATOM 772 N N . HIS A 1 106 ? 5.216 0.090 -24.473 1.00 95.25 106 HIS A N 1
ATOM 773 C CA . HIS A 1 106 ? 5.689 0.063 -25.870 1.00 95.25 106 HIS A CA 1
ATOM 774 C C . HIS A 1 106 ? 7.185 0.323 -26.093 1.00 95.25 106 HIS A C 1
ATOM 776 O O . HIS A 1 106 ? 7.635 0.348 -27.242 1.00 95.25 106 HIS A O 1
ATOM 782 N N . GLU A 1 107 ? 7.977 0.454 -25.032 1.00 96.81 107 GLU A N 1
ATOM 783 C CA . GLU A 1 107 ? 9.425 0.491 -25.165 1.00 96.81 107 GLU A CA 1
ATOM 784 C C . GLU A 1 107 ? 9.945 -0.852 -25.705 1.00 96.81 107 GLU A C 1
ATOM 786 O O . GLU A 1 107 ? 9.536 -1.928 -25.265 1.00 96.81 107 GLU A O 1
ATOM 791 N N . ARG A 1 108 ? 10.870 -0.815 -26.675 1.00 95.62 108 ARG A N 1
ATOM 792 C CA . ARG A 1 108 ? 11.475 -2.026 -27.268 1.00 95.62 108 ARG A CA 1
ATOM 793 C C . ARG A 1 108 ? 12.603 -2.589 -26.396 1.00 95.62 108 ARG A C 1
ATOM 795 O O . ARG A 1 108 ? 13.607 -3.075 -26.911 1.00 95.62 108 ARG A O 1
ATOM 802 N N . LEU A 1 109 ? 12.424 -2.508 -25.083 1.00 95.56 109 LEU A N 1
ATOM 803 C CA . LEU A 1 109 ? 13.327 -3.002 -24.058 1.00 95.56 109 LEU A CA 1
ATOM 804 C C . LEU A 1 109 ? 12.514 -3.829 -23.064 1.00 95.56 109 LEU A C 1
ATOM 806 O O . LEU A 1 109 ? 11.436 -3.426 -22.629 1.00 95.56 109 LEU A O 1
ATOM 810 N N . SER A 1 110 ? 13.025 -5.011 -22.725 1.00 94.62 110 SER A N 1
ATOM 811 C CA . SER A 1 110 ? 12.400 -5.822 -21.684 1.00 94.62 110 SER A CA 1
ATOM 812 C C . SER A 1 110 ? 12.735 -5.246 -20.306 1.00 94.62 110 SER A C 1
ATOM 814 O O . SER A 1 110 ? 13.881 -4.850 -20.089 1.00 94.62 110 SER A O 1
ATOM 816 N N . PRO A 1 111 ? 11.774 -5.226 -19.373 1.00 95.50 111 PRO A N 1
ATOM 817 C CA . PRO A 1 111 ? 12.039 -4.856 -17.989 1.00 95.50 111 PRO A CA 1
ATOM 818 C C . PRO A 1 111 ? 12.984 -5.853 -17.313 1.00 95.50 111 PRO A C 1
ATOM 820 O O . PRO A 1 111 ? 13.195 -6.968 -17.806 1.00 95.50 111 PRO A O 1
ATOM 823 N N . ALA A 1 112 ? 13.536 -5.470 -16.161 1.00 96.06 112 ALA A N 1
ATOM 824 C CA . ALA A 1 112 ? 14.471 -6.323 -15.441 1.00 96.06 112 ALA A CA 1
ATOM 825 C C . ALA A 1 112 ? 13.801 -7.634 -14.991 1.00 96.06 112 ALA A C 1
ATOM 827 O O . ALA A 1 112 ? 12.665 -7.645 -14.507 1.00 96.06 112 ALA A O 1
ATOM 828 N N . VAL A 1 113 ? 14.523 -8.753 -15.113 1.00 97.31 113 VAL A N 1
ATOM 829 C CA . VAL A 1 113 ? 14.014 -10.091 -14.753 1.00 97.31 113 VAL A CA 1
ATOM 830 C C . VAL A 1 113 ? 13.596 -10.153 -13.282 1.00 97.31 113 VAL A C 1
ATOM 832 O O . VAL A 1 113 ? 12.566 -10.750 -12.970 1.00 97.31 113 VAL A O 1
ATOM 835 N N . ASP A 1 114 ? 14.336 -9.489 -12.394 1.00 96.88 114 ASP A N 1
ATOM 836 C CA . ASP A 1 114 ? 14.025 -9.436 -10.962 1.00 96.88 114 ASP A CA 1
ATOM 837 C C . ASP A 1 114 ? 12.696 -8.718 -10.688 1.00 96.88 114 ASP A C 1
ATOM 839 O O . ASP A 1 114 ? 11.892 -9.179 -9.870 1.00 96.88 114 ASP A O 1
ATOM 843 N N . THR A 1 115 ? 12.405 -7.646 -11.430 1.00 96.38 115 THR A N 1
ATOM 844 C CA . THR A 1 115 ? 11.131 -6.916 -11.354 1.00 96.38 115 THR A CA 1
ATOM 845 C C . THR A 1 115 ? 9.978 -7.777 -11.857 1.00 96.38 115 THR A C 1
ATOM 847 O O . THR A 1 115 ? 8.953 -7.893 -11.179 1.00 96.38 115 THR A O 1
ATOM 850 N N . VAL A 1 116 ? 10.153 -8.474 -12.987 1.00 97.19 116 VAL A N 1
ATOM 851 C CA . VAL A 1 116 ? 9.164 -9.447 -13.492 1.00 97.19 116 VAL A CA 1
ATOM 852 C C . VAL A 1 116 ? 8.890 -10.536 -12.445 1.00 97.19 116 VAL A C 1
ATOM 854 O O . VAL A 1 116 ? 7.731 -10.848 -12.154 1.00 97.19 116 VAL A O 1
ATOM 857 N N . ALA A 1 117 ? 9.947 -11.116 -11.872 1.00 96.81 117 ALA A N 1
ATOM 858 C CA . ALA A 1 117 ? 9.857 -12.196 -10.896 1.00 96.81 117 ALA A CA 1
ATOM 859 C C . ALA A 1 117 ? 9.145 -11.744 -9.615 1.00 96.81 117 ALA A C 1
ATOM 861 O O . ALA A 1 117 ? 8.226 -12.423 -9.153 1.00 96.81 117 ALA A O 1
ATOM 862 N N . THR A 1 118 ? 9.508 -10.573 -9.088 1.00 96.00 118 THR A N 1
ATOM 863 C CA . THR A 1 118 ? 8.889 -9.989 -7.891 1.00 96.00 118 THR A CA 1
ATOM 864 C C . THR A 1 118 ? 7.407 -9.717 -8.121 1.00 96.00 118 THR A C 1
ATOM 866 O O . THR A 1 118 ? 6.574 -10.153 -7.328 1.00 96.00 118 THR A O 1
ATOM 869 N N . ARG A 1 119 ? 7.043 -9.088 -9.247 1.00 97.06 119 ARG A N 1
ATOM 870 C CA . ARG A 1 119 ? 5.635 -8.839 -9.605 1.00 97.06 119 ARG A CA 1
ATOM 871 C C . ARG A 1 119 ? 4.831 -10.134 -9.654 1.00 97.06 119 ARG A C 1
ATOM 873 O O . ARG A 1 119 ? 3.739 -10.199 -9.096 1.00 97.06 119 ARG A O 1
ATOM 880 N N . ARG A 1 120 ? 5.377 -11.181 -10.279 1.00 97.38 120 ARG A N 1
ATOM 881 C CA . ARG A 1 120 ? 4.725 -12.496 -10.338 1.00 97.38 120 ARG A CA 1
ATOM 882 C C . ARG A 1 120 ? 4.561 -13.119 -8.952 1.00 97.38 120 ARG A C 1
ATOM 884 O O . ARG A 1 120 ? 3.508 -13.685 -8.682 1.00 97.38 120 ARG A O 1
ATOM 891 N N . ALA A 1 121 ? 5.579 -13.030 -8.099 1.00 95.88 121 ALA A N 1
ATOM 892 C CA . ALA A 1 121 ? 5.524 -13.568 -6.744 1.00 95.88 121 ALA A CA 1
ATOM 893 C C . ALA A 1 121 ? 4.417 -12.904 -5.913 1.00 95.88 121 ALA A C 1
ATOM 895 O O . ALA A 1 121 ? 3.674 -13.606 -5.236 1.00 95.88 121 ALA A O 1
ATOM 896 N N . VAL A 1 122 ? 4.260 -11.580 -6.023 1.00 95.94 122 VAL A N 1
ATOM 897 C CA . VAL A 1 122 ? 3.179 -10.837 -5.355 1.00 95.94 122 VAL A CA 1
ATOM 898 C C . VAL A 1 122 ? 1.813 -11.287 -5.862 1.00 95.94 122 VAL A C 1
ATOM 900 O O . VAL A 1 122 ? 0.958 -11.638 -5.062 1.00 95.94 122 VAL A O 1
ATOM 903 N N . LEU A 1 123 ? 1.613 -11.342 -7.183 1.00 96.06 123 LEU A N 1
ATOM 904 C CA . LEU A 1 123 ? 0.327 -11.741 -7.772 1.00 96.06 123 LEU A CA 1
ATOM 905 C C . LEU A 1 123 ? -0.060 -13.194 -7.465 1.00 96.06 123 LEU A C 1
ATOM 907 O O . LEU A 1 123 ? -1.237 -13.520 -7.488 1.00 96.06 123 LEU A O 1
ATOM 911 N N . ALA A 1 124 ? 0.914 -14.066 -7.202 1.00 94.69 124 ALA A N 1
ATOM 912 C CA . ALA A 1 124 ? 0.662 -15.446 -6.797 1.00 94.69 124 ALA A CA 1
ATOM 913 C C . ALA A 1 124 ? 0.362 -15.599 -5.293 1.00 94.69 124 ALA A C 1
ATOM 915 O O . ALA A 1 124 ? -0.028 -16.684 -4.869 1.00 94.69 124 ALA A O 1
ATOM 916 N N . ALA A 1 125 ? 0.601 -14.555 -4.493 1.00 86.00 125 ALA A N 1
ATOM 917 C CA . ALA A 1 125 ? 0.420 -14.555 -3.043 1.00 86.00 125 ALA A CA 1
ATOM 918 C C . ALA A 1 125 ? -0.897 -13.900 -2.585 1.00 86.00 125 ALA A C 1
ATOM 920 O O . ALA A 1 125 ? -1.191 -13.942 -1.390 1.00 86.00 125 ALA A O 1
ATOM 921 N N . VAL A 1 126 ? -1.647 -13.290 -3.510 1.00 69.12 126 VAL A N 1
ATOM 922 C CA . VAL A 1 126 ? -2.947 -12.639 -3.270 1.00 69.12 126 VAL A CA 1
ATOM 923 C C . VAL A 1 126 ? -4.090 -13.574 -3.638 1.00 69.12 126 VAL A C 1
ATOM 925 O O . VAL A 1 126 ? -3.971 -14.269 -4.672 1.00 69.12 126 VAL A O 1
#

Foldseek 3Di:
DDDDDDDDDPPDPDDDDFQAQQCQVVLVVLLPDPVLVVVLVCVPPPDDDDDDDPVCVLSSQSSNVVPDDDDDDDPDQVVLVVSQVSNCNRPTPSGAGQDDFPDDPPPPDDGDPVNVVSNVVVVVVD

Sequence (126 aa):
MAASPRTANKKKNKSGAKVVAPLSGLAQVVAEEPQLRGVVKHLGDAELHLTGLDRVRPHLIAAMAAKTPVLAVTATGREAEDLTAELRAMLGDGVAMFPSWETLPHERLSPAVDTVATRRAVLAAV

Mean predicted aligned error: 8.25 Å

Nearest PDB structures (foldseek):
  6ac6-assembly3_B  TM=9.619E-01  e=4.813E-05  Mycolicibacterium smegmatis MC2 155
  6acx-assembly3_B  TM=9.556E-01  e=5.437E-05  Mycolicibacterium smegmatis MC2 155
  6ac8-assembly2_A  TM=9.502E-01  e=9.997E-05  Mycolicibacterium smegmatis MC2 155
  6acx-assembly2_A  TM=9.491E-01  e=9.407E-05  Mycolicibacterium smegmatis MC2 155
  6ac6-assembly2_A  TM=9.546E-01  e=2.493E-04  Mycolicibacterium smegmatis MC2 155